Protein AF-A0AA37T4L0-F1 (afdb_monomer_lite)

Foldseek 3Di:
DDDDDDDDPVCVVVDDPVLVVVLVVLVRCCVVPVDHDQANVHPGGPDDPPCVVVVVVPPD

Organism: NCBI:txid1444977

Radius of gyration: 15.61 Å; chains: 1; bounding box: 26×31×38 Å

Sequence (60 aa):
MDVKVFTSSVIESSMPEDELQELVAKFKRYKQTNVAPLEFGRDASYDRPNAAREEELFAG

Structure (mmCIF, N/CA/C/O backbone):
data_AF-A0AA37T4L0-F1
#
_entry.id   AF-A0AA37T4L0-F1
#
loop_
_atom_site.group_PDB
_atom_site.id
_atom_site.type_symbol
_atom_site.label_atom_id
_atom_site.label_alt_id
_atom_site.label_comp_id
_atom_site.label_asym_id
_atom_site.label_entity_id
_atom_site.label_seq_id
_atom_site.pdbx_PDB_ins_code
_atom_site.Cartn_x
_atom_site.Cartn_y
_atom_site.Cartn_z
_atom_site.occupancy
_atom_site.B_iso_or_equiv
_atom_site.auth_seq_id
_atom_site.auth_comp_id
_atom_site.auth_asym_id
_atom_site.auth_atom_id
_atom_site.pdbx_PDB_model_num
ATOM 1 N N . MET A 1 1 ? 14.625 -8.104 6.628 1.00 61.53 1 MET A N 1
ATOM 2 C CA . MET A 1 1 ? 14.293 -6.744 7.102 1.00 61.53 1 MET A CA 1
ATOM 3 C C . MET A 1 1 ? 12.781 -6.636 7.109 1.00 61.53 1 MET A C 1
ATOM 5 O O . MET A 1 1 ? 12.178 -6.895 6.073 1.00 61.53 1 MET A O 1
ATOM 9 N N . ASP A 1 2 ? 12.176 -6.382 8.266 1.00 82.94 2 ASP A N 1
ATOM 10 C CA . ASP A 1 2 ? 10.718 -6.297 8.375 1.00 82.94 2 ASP A CA 1
ATOM 11 C C . ASP A 1 2 ? 10.260 -4.868 8.047 1.00 82.94 2 ASP A C 1
ATOM 13 O O . ASP A 1 2 ? 10.738 -3.904 8.648 1.00 82.94 2 ASP A O 1
ATOM 17 N N . VAL A 1 3 ? 9.407 -4.720 7.032 1.00 87.81 3 VAL A N 1
ATOM 18 C CA . VAL A 1 3 ? 8.958 -3.414 6.528 1.00 87.81 3 VAL A CA 1
ATOM 19 C C . VAL A 1 3 ? 7.636 -3.074 7.202 1.00 87.81 3 VAL A C 1
ATOM 21 O O . VAL A 1 3 ? 6.599 -3.669 6.897 1.00 87.81 3 VAL A O 1
ATOM 24 N N . LYS A 1 4 ? 7.668 -2.093 8.107 1.00 91.44 4 LYS A N 1
ATOM 25 C CA . LYS A 1 4 ? 6.464 -1.540 8.735 1.00 91.44 4 LYS A CA 1
ATOM 26 C C . LYS A 1 4 ? 5.813 -0.529 7.797 1.00 91.44 4 LYS A C 1
ATOM 28 O O . LYS A 1 4 ? 6.492 0.342 7.259 1.00 91.44 4 LYS A O 1
ATOM 33 N N . VAL A 1 5 ? 4.505 -0.661 7.609 1.00 91.06 5 VAL A N 1
ATOM 34 C CA . VAL A 1 5 ? 3.697 0.219 6.759 1.00 91.06 5 VAL A CA 1
ATOM 35 C C . VAL A 1 5 ? 2.601 0.808 7.628 1.00 91.06 5 VAL A C 1
ATOM 37 O O . VAL A 1 5 ? 1.937 0.065 8.345 1.00 91.06 5 VAL A O 1
ATOM 40 N N . PHE A 1 6 ? 2.459 2.129 7.584 1.00 92.12 6 PHE A N 1
ATOM 41 C CA . PHE A 1 6 ? 1.422 2.863 8.297 1.00 92.12 6 PHE A CA 1
ATOM 42 C C . PHE A 1 6 ? 0.474 3.460 7.265 1.00 92.12 6 PHE A C 1
ATOM 44 O O . PHE A 1 6 ? 0.915 4.143 6.339 1.00 92.12 6 PHE A O 1
ATOM 51 N N . THR A 1 7 ? -0.807 3.173 7.422 1.00 91.38 7 THR A N 1
ATOM 52 C CA . THR A 1 7 ? -1.900 3.678 6.593 1.00 91.38 7 THR A CA 1
ATOM 53 C C . THR A 1 7 ? -2.585 4.838 7.309 1.00 91.38 7 THR A C 1
ATOM 55 O O . THR A 1 7 ? -2.582 4.916 8.537 1.00 91.38 7 THR A O 1
ATOM 58 N N . SER A 1 8 ? -3.101 5.804 6.546 1.00 93.62 8 SER A N 1
ATOM 59 C CA . SER A 1 8 ? -3.916 6.871 7.125 1.00 93.62 8 SER A CA 1
ATOM 60 C C . SER A 1 8 ? -5.353 6.383 7.271 1.00 93.62 8 SER A C 1
ATOM 62 O O . SER A 1 8 ? -5.854 5.652 6.416 1.00 93.62 8 SER A O 1
ATOM 64 N N . SER A 1 9 ? -6.047 6.866 8.298 1.00 91.75 9 SER A N 1
ATOM 65 C CA . SER A 1 9 ? -7.477 6.594 8.493 1.00 91.75 9 SER A CA 1
ATOM 66 C C . SER A 1 9 ? -8.340 7.061 7.313 1.00 91.75 9 SER A C 1
ATOM 68 O O . SER A 1 9 ? -9.402 6.506 7.041 1.00 91.75 9 SER A O 1
ATOM 70 N N . VAL A 1 10 ? -7.875 8.073 6.574 1.00 93.38 10 VAL A N 1
ATOM 71 C CA . VAL A 1 10 ? -8.532 8.541 5.348 1.00 93.38 10 VAL A CA 1
ATOM 72 C C . VAL A 1 10 ? -8.508 7.448 4.281 1.00 93.38 10 VAL A C 1
ATOM 74 O O . VAL A 1 10 ? -9.555 7.131 3.736 1.00 93.38 10 VAL A O 1
ATOM 77 N N . ILE A 1 11 ? -7.351 6.824 4.031 1.00 88.31 11 ILE A N 1
ATOM 78 C CA . ILE A 1 11 ? -7.237 5.742 3.040 1.00 88.31 11 ILE A CA 1
ATOM 79 C C . ILE A 1 11 ? -8.033 4.510 3.479 1.00 88.31 11 ILE A C 1
ATOM 81 O O . ILE A 1 11 ? -8.738 3.926 2.665 1.00 88.31 11 ILE A O 1
ATOM 85 N N . GLU A 1 12 ? -7.974 4.157 4.764 1.00 91.50 12 GLU A N 1
ATOM 86 C CA . GLU A 1 12 ? -8.732 3.032 5.333 1.00 91.50 12 GLU A CA 1
ATOM 87 C C . GLU A 1 12 ? -10.251 3.187 5.186 1.00 91.50 12 GLU A C 1
ATOM 89 O O . GLU A 1 12 ? -10.960 2.194 5.073 1.00 91.50 12 GLU A O 1
ATOM 94 N N . SER A 1 13 ? -10.760 4.423 5.177 1.00 92.50 13 SER A N 1
ATOM 95 C CA . SER A 1 13 ? -12.194 4.700 5.000 1.00 92.50 13 SER A CA 1
ATOM 96 C C . SER A 1 13 ? -12.615 4.880 3.542 1.00 92.50 13 SER A C 1
ATOM 98 O O . SER A 1 13 ? -13.798 4.741 3.235 1.00 92.50 13 SER A O 1
ATOM 100 N N . SER A 1 14 ? -11.679 5.200 2.646 1.00 91.75 14 SER A N 1
ATOM 101 C CA . SER A 1 14 ? -11.968 5.466 1.233 1.00 91.75 14 SER A CA 1
ATOM 102 C C . SER A 1 14 ? -11.716 4.278 0.305 1.00 91.75 14 SER A C 1
ATOM 104 O O . SER A 1 14 ? -12.117 4.339 -0.853 1.00 91.75 14 SER A O 1
ATOM 106 N N . MET A 1 15 ? -11.016 3.242 0.772 1.00 90.94 15 MET A N 1
ATOM 107 C CA . MET A 1 15 ? -10.583 2.100 -0.035 1.00 90.94 15 MET A CA 1
ATOM 108 C C . MET A 1 15 ? -11.093 0.785 0.571 1.00 90.94 15 MET A C 1
ATOM 110 O O . MET A 1 15 ? -11.078 0.647 1.796 1.00 90.94 15 MET A O 1
ATOM 114 N N . PRO A 1 16 ? -11.519 -0.190 -0.253 1.00 93.06 16 PRO A N 1
ATOM 115 C CA . PRO A 1 16 ? -11.796 -1.545 0.211 1.00 93.06 16 PRO A CA 1
ATOM 116 C C . PRO A 1 16 ? -10.598 -2.151 0.956 1.00 93.06 16 PRO A C 1
ATOM 118 O O . PRO A 1 16 ? -9.440 -1.926 0.599 1.00 93.06 16 PRO A O 1
ATOM 121 N N . GLU A 1 17 ? -10.863 -2.917 2.016 1.00 92.19 17 GLU A N 1
ATOM 122 C CA . GLU A 1 17 ? -9.802 -3.472 2.866 1.00 92.19 17 GLU A CA 1
ATOM 123 C C . GLU A 1 17 ? -8.855 -4.399 2.084 1.00 92.19 17 GLU A C 1
ATOM 125 O O . GLU A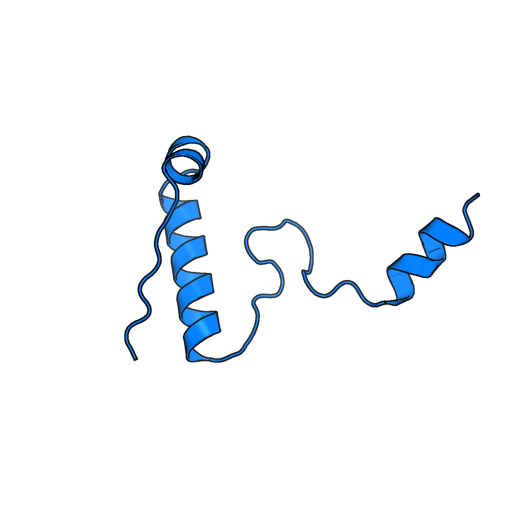 1 17 ? -7.643 -4.371 2.295 1.00 92.19 17 GLU A O 1
ATOM 130 N N . ASP A 1 18 ? -9.392 -5.192 1.160 1.00 92.88 18 ASP A N 1
ATOM 131 C CA . ASP A 1 18 ? -8.643 -6.095 0.290 1.00 92.88 18 ASP A CA 1
ATOM 132 C C . ASP A 1 18 ? -7.707 -5.341 -0.663 1.00 92.88 18 ASP A C 1
ATOM 134 O O . ASP A 1 18 ? -6.522 -5.676 -0.751 1.00 92.88 18 ASP A O 1
ATOM 138 N N . GLU A 1 19 ? -8.192 -4.269 -1.294 1.00 90.75 19 GLU A N 1
ATOM 139 C CA . GLU A 1 19 ? -7.363 -3.392 -2.131 1.00 90.75 19 GLU A CA 1
ATOM 140 C C . GLU A 1 19 ? -6.248 -2.721 -1.317 1.00 90.75 19 GLU A C 1
ATOM 142 O O . GLU A 1 19 ? -5.091 -2.655 -1.750 1.00 90.75 19 GLU A O 1
ATOM 147 N N . LEU A 1 20 ? -6.559 -2.274 -0.096 1.00 91.88 20 LEU A N 1
ATOM 148 C CA . LEU A 1 20 ? -5.573 -1.672 0.795 1.00 91.88 20 LEU A CA 1
ATOM 149 C C . LEU A 1 20 ? -4.498 -2.683 1.213 1.00 91.88 20 LEU A C 1
ATOM 151 O O . LEU A 1 20 ? -3.303 -2.367 1.197 1.00 91.88 20 LEU A O 1
ATOM 155 N N . GLN A 1 21 ? -4.889 -3.911 1.557 1.00 92.50 21 GLN A N 1
ATOM 156 C CA . GLN A 1 21 ? -3.942 -4.977 1.880 1.00 92.50 21 GLN A CA 1
ATOM 157 C C . GLN A 1 21 ? -3.042 -5.314 0.686 1.00 92.50 21 GLN A C 1
ATOM 159 O O . GLN A 1 21 ? -1.829 -5.490 0.859 1.00 92.50 21 GLN A O 1
ATOM 164 N N . GLU A 1 22 ? -3.594 -5.342 -0.529 1.00 91.38 22 GLU A N 1
ATOM 165 C CA . GLU A 1 22 ? -2.820 -5.560 -1.748 1.00 91.38 22 GLU A CA 1
ATOM 166 C C . GLU A 1 22 ? -1.812 -4.425 -1.993 1.00 91.38 22 GLU A C 1
ATOM 168 O O . GLU A 1 22 ? -0.635 -4.680 -2.285 1.00 91.38 22 GLU A O 1
ATOM 173 N N . LEU A 1 23 ? -2.228 -3.169 -1.805 1.00 89.50 23 LEU A N 1
ATOM 174 C CA . LEU A 1 23 ? -1.360 -1.997 -1.918 1.00 89.50 23 LEU A CA 1
ATOM 175 C C . LEU A 1 23 ? -0.198 -2.057 -0.915 1.00 89.50 23 LEU A C 1
ATOM 177 O O . LEU A 1 23 ? 0.965 -1.845 -1.280 1.00 89.50 23 LEU A O 1
ATOM 181 N N . VAL A 1 24 ? -0.484 -2.416 0.339 1.00 91.88 24 VAL A N 1
ATOM 182 C CA . VAL A 1 24 ? 0.538 -2.608 1.378 1.00 91.88 24 VAL A CA 1
ATOM 183 C C . VAL A 1 24 ? 1.498 -3.740 1.002 1.00 91.88 24 VAL A C 1
ATOM 185 O O . VAL A 1 24 ? 2.715 -3.589 1.152 1.00 91.88 24 VAL A O 1
ATOM 188 N N . ALA A 1 25 ? 0.997 -4.863 0.485 1.00 91.06 25 ALA A N 1
ATOM 189 C CA . ALA A 1 25 ? 1.831 -5.985 0.060 1.00 91.06 25 ALA A CA 1
ATOM 190 C C . ALA A 1 25 ? 2.766 -5.599 -1.100 1.00 91.06 25 ALA A C 1
ATOM 192 O O . ALA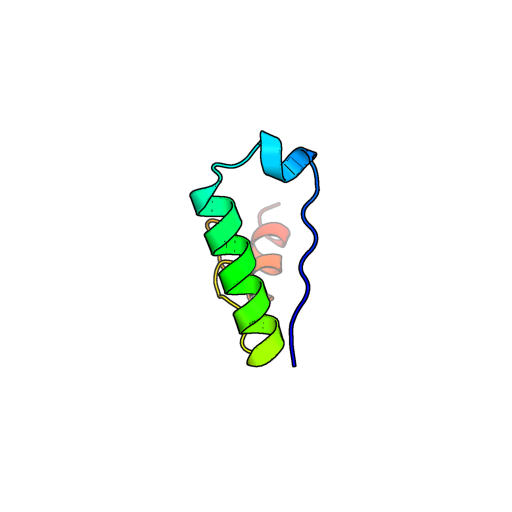 A 1 25 ? 3.974 -5.863 -1.039 1.00 91.06 25 ALA A O 1
ATOM 193 N N . LYS A 1 26 ? 2.242 -4.901 -2.118 1.00 89.56 26 LYS A N 1
ATOM 194 C CA . LYS A 1 26 ? 3.021 -4.347 -3.238 1.00 89.56 26 LYS A CA 1
ATOM 195 C C . LYS A 1 26 ? 4.114 -3.395 -2.738 1.00 89.56 26 LYS A C 1
ATOM 197 O O . LYS A 1 26 ? 5.264 -3.505 -3.169 1.00 89.56 26 LYS A O 1
ATOM 202 N N . PHE A 1 27 ? 3.805 -2.528 -1.770 1.00 89.25 27 PHE A N 1
ATOM 203 C CA . PHE A 1 27 ? 4.791 -1.634 -1.153 1.00 89.25 27 PHE A CA 1
ATOM 204 C C . PHE A 1 27 ? 5.907 -2.382 -0.426 1.00 89.25 27 PHE A C 1
ATOM 206 O O . PHE A 1 27 ? 7.088 -2.082 -0.619 1.00 89.25 27 PHE A O 1
ATOM 213 N N . LYS A 1 28 ? 5.558 -3.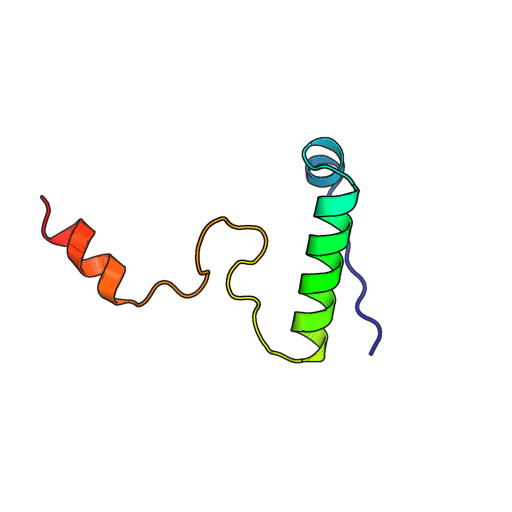372 0.403 1.00 91.75 28 LYS A N 1
ATOM 214 C CA . LYS A 1 28 ? 6.549 -4.173 1.132 1.00 91.75 28 LYS A CA 1
ATOM 215 C C . LYS A 1 28 ? 7.480 -4.899 0.166 1.00 91.75 28 LYS A C 1
ATOM 217 O O . LYS A 1 28 ? 8.697 -4.834 0.338 1.00 91.75 28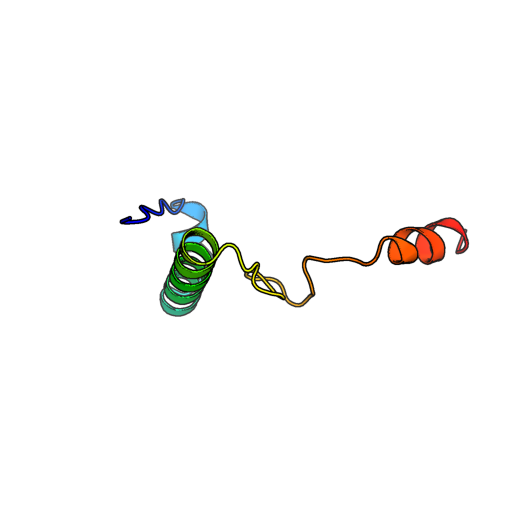 LYS A O 1
ATOM 222 N N . ARG A 1 29 ? 6.927 -5.517 -0.885 1.00 90.62 29 ARG A N 1
ATOM 223 C CA . ARG A 1 29 ? 7.709 -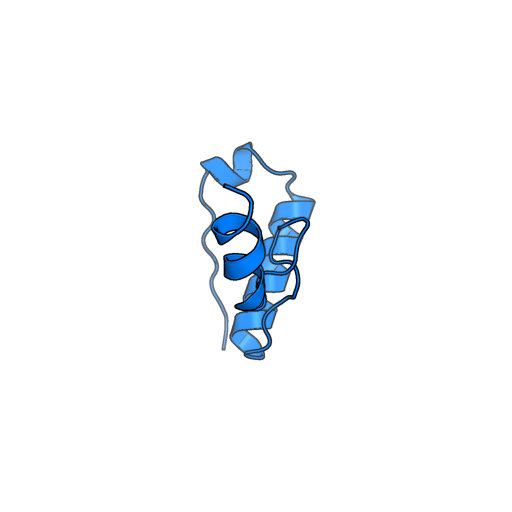6.185 -1.933 1.00 90.62 29 ARG A CA 1
ATOM 224 C C . ARG A 1 29 ? 8.665 -5.218 -2.621 1.00 90.62 29 ARG A C 1
ATOM 226 O O . ARG A 1 29 ? 9.838 -5.552 -2.776 1.00 90.62 29 ARG A O 1
ATOM 233 N N . TYR A 1 30 ? 8.206 -4.020 -2.981 1.00 88.94 30 TYR A N 1
ATOM 234 C CA . TYR A 1 30 ? 9.077 -2.989 -3.546 1.00 88.94 30 TYR A CA 1
ATOM 235 C C . TYR A 1 30 ? 10.240 -2.665 -2.607 1.00 88.94 30 TYR A C 1
ATOM 237 O O . TYR A 1 30 ? 11.395 -2.734 -3.013 1.00 88.94 30 TYR A O 1
ATOM 245 N N . LYS A 1 31 ? 9.966 -2.393 -1.328 1.00 89.75 31 LYS A N 1
ATOM 246 C CA . LYS A 1 31 ? 11.017 -2.063 -0.353 1.00 89.75 31 LYS A CA 1
ATOM 247 C C . LYS A 1 31 ? 12.014 -3.196 -0.116 1.00 89.75 31 LYS A C 1
ATOM 249 O O . LYS A 1 31 ? 13.164 -2.919 0.204 1.00 89.75 31 LYS A O 1
ATOM 254 N N . GLN A 1 32 ? 11.598 -4.447 -0.283 1.00 89.50 32 GLN A N 1
ATOM 255 C CA . GLN A 1 32 ? 12.475 -5.610 -0.139 1.00 89.50 32 GLN A CA 1
ATOM 256 C C . GLN A 1 32 ? 13.305 -5.906 -1.393 1.00 89.50 32 GLN A C 1
ATOM 258 O O . GLN A 1 32 ? 14.426 -6.388 -1.278 1.00 89.50 32 GLN A O 1
ATOM 263 N N . THR A 1 33 ? 12.754 -5.651 -2.580 1.00 88.94 33 THR A N 1
ATOM 264 C CA . THR A 1 33 ? 13.354 -6.061 -3.864 1.00 88.94 33 THR A CA 1
ATOM 265 C C . THR A 1 33 ? 13.989 -4.910 -4.635 1.00 88.94 33 THR A C 1
ATOM 267 O O . THR A 1 33 ? 14.740 -5.147 -5.573 1.00 88.94 33 THR A O 1
ATOM 270 N N . ASN A 1 34 ? 13.677 -3.670 -4.257 1.00 85.69 34 ASN A N 1
ATOM 271 C CA . ASN A 1 34 ? 13.976 -2.451 -5.003 1.00 85.69 34 ASN A CA 1
ATOM 272 C C . ASN A 1 34 ? 13.415 -2.437 -6.443 1.00 85.69 34 ASN A C 1
ATOM 274 O O . ASN A 1 34 ? 13.847 -1.639 -7.268 1.00 85.69 34 ASN A O 1
ATOM 278 N N . VAL A 1 35 ? 12.441 -3.305 -6.747 1.00 83.81 35 VAL A N 1
ATOM 279 C CA . VAL A 1 35 ? 11.732 -3.345 -8.034 1.00 83.81 35 VAL A CA 1
ATOM 280 C C . VAL A 1 35 ? 10.403 -2.617 -7.880 1.00 83.81 35 VAL A C 1
ATOM 282 O O . VAL A 1 35 ? 9.523 -3.071 -7.142 1.00 83.81 35 VAL A O 1
ATOM 285 N N . ALA A 1 36 ? 10.272 -1.467 -8.540 1.00 78.69 36 ALA A N 1
ATOM 286 C CA . ALA A 1 36 ? 9.056 -0.667 -8.497 1.00 78.69 36 ALA A CA 1
ATOM 287 C C . ALA A 1 36 ? 7.897 -1.402 -9.202 1.00 78.69 36 ALA A C 1
ATOM 289 O O . ALA A 1 36 ? 8.091 -1.946 -10.292 1.00 78.69 36 ALA A O 1
ATOM 290 N N . PRO A 1 37 ? 6.689 -1.438 -8.616 1.00 72.94 37 PRO A N 1
ATOM 291 C CA . PRO A 1 37 ? 5.502 -1.909 -9.314 1.00 72.94 37 PRO A CA 1
ATOM 292 C C . PRO A 1 37 ? 5.170 -0.942 -10.448 1.00 72.94 37 PRO A C 1
ATOM 294 O O . PRO A 1 37 ? 5.235 0.270 -10.248 1.00 72.94 37 PRO A O 1
ATOM 297 N N . LEU A 1 38 ? 4.776 -1.477 -11.604 1.00 72.31 38 LEU A N 1
ATOM 298 C CA . LEU A 1 38 ? 4.393 -0.671 -12.765 1.00 72.31 38 LEU A CA 1
ATOM 299 C C . LEU A 1 38 ? 3.266 0.314 -12.406 1.00 72.31 38 LEU A C 1
ATOM 301 O O . LEU A 1 38 ? 3.346 1.501 -12.698 1.00 72.31 38 LEU A O 1
ATOM 305 N N . GLU A 1 39 ? 2.262 -0.182 -11.688 1.00 67.62 39 GLU A N 1
ATOM 306 C CA . GLU A 1 39 ? 0.983 0.483 -11.433 1.00 67.62 39 GLU A CA 1
ATOM 307 C C . GLU A 1 39 ? 0.715 0.537 -9.924 1.00 67.62 39 GLU A C 1
ATOM 309 O O . GLU A 1 39 ? -0.097 -0.205 -9.374 1.00 67.62 39 GLU A O 1
ATOM 314 N N . PHE A 1 40 ? 1.479 1.355 -9.198 1.00 70.81 40 PHE A N 1
ATOM 315 C CA . PHE A 1 40 ? 1.381 1.455 -7.739 1.00 70.81 40 PHE A CA 1
ATOM 316 C C . PHE A 1 40 ? 0.041 2.069 -7.282 1.00 70.81 40 PHE A C 1
ATOM 318 O O . PHE A 1 40 ? -0.022 3.260 -6.989 1.00 70.81 40 PHE A O 1
ATOM 325 N N . GLY A 1 41 ? -1.035 1.278 -7.250 1.00 66.06 41 GLY A N 1
ATOM 326 C CA . GLY A 1 41 ? -2.382 1.760 -6.914 1.00 66.06 41 GLY A CA 1
ATOM 327 C C . GLY A 1 41 ? -2.911 2.806 -7.903 1.00 66.06 41 GLY A C 1
ATOM 328 O O . GLY A 1 41 ? -3.644 3.708 -7.509 1.00 66.06 41 GLY A O 1
ATOM 329 N N . ARG A 1 42 ? -2.469 2.742 -9.164 1.00 68.44 42 ARG A N 1
ATOM 330 C CA . ARG A 1 42 ? -2.864 3.648 -10.250 1.00 68.44 42 ARG A CA 1
ATOM 331 C C . ARG A 1 42 ? -3.303 2.820 -11.443 1.00 68.44 42 ARG A C 1
ATOM 333 O O . ARG A 1 42 ? -2.692 1.794 -11.703 1.00 68.44 42 ARG A O 1
ATOM 340 N N . ASP A 1 43 ? -4.205 3.363 -12.246 1.00 67.88 43 ASP A N 1
ATOM 341 C CA . ASP A 1 43 ? -4.622 2.754 -13.518 1.00 67.88 43 ASP A CA 1
ATOM 342 C C . ASP A 1 43 ? -3.603 2.978 -14.656 1.00 67.88 43 ASP A C 1
ATOM 344 O O . ASP A 1 43 ? -3.927 2.843 -15.833 1.00 67.88 43 ASP A O 1
ATOM 348 N N . ALA A 1 44 ? -2.387 3.428 -14.328 1.00 66.75 44 ALA A N 1
ATOM 349 C CA . ALA A 1 44 ? -1.356 3.762 -15.302 1.00 66.75 44 ALA A CA 1
ATOM 350 C C . ALA A 1 44 ? 0.056 3.642 -14.717 1.00 66.75 44 ALA A C 1
ATOM 352 O O . ALA A 1 44 ? 0.274 3.842 -13.515 1.00 66.75 44 ALA A O 1
ATOM 353 N N . SER A 1 45 ? 1.023 3.404 -15.612 1.00 65.25 45 SER A N 1
ATOM 354 C CA . SER A 1 45 ? 2.447 3.305 -15.283 1.00 65.25 45 SER A CA 1
ATOM 355 C C . SER A 1 45 ? 2.949 4.527 -14.507 1.00 65.25 45 SER A C 1
ATOM 357 O O . SER A 1 45 ? 2.712 5.679 -14.890 1.00 65.25 45 SER A O 1
ATOM 359 N N . TYR A 1 46 ? 3.676 4.275 -13.416 1.00 61.88 46 TYR A N 1
ATOM 360 C CA . TYR A 1 46 ? 4.370 5.316 -12.658 1.00 61.88 46 TYR A CA 1
ATOM 361 C C . TYR A 1 46 ? 5.515 5.935 -13.468 1.00 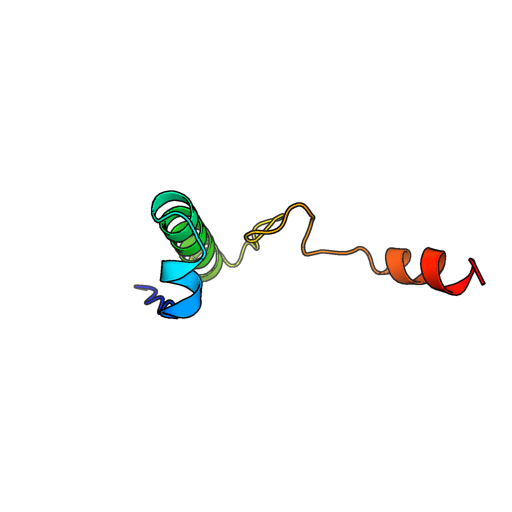61.88 46 TYR A C 1
ATOM 363 O O . TYR A 1 46 ? 5.689 7.156 -13.449 1.00 61.88 46 TYR A O 1
ATOM 371 N N . ASP A 1 47 ? 6.241 5.103 -14.220 1.00 63.41 47 ASP A N 1
ATOM 372 C CA . ASP A 1 47 ? 7.215 5.559 -15.204 1.00 63.41 47 ASP A CA 1
ATOM 373 C C . ASP A 1 47 ? 6.453 6.139 -16.390 1.00 63.41 47 ASP A C 1
ATOM 375 O O . ASP A 1 47 ? 6.039 5.432 -17.314 1.00 63.41 47 ASP A O 1
ATOM 379 N N . ARG A 1 48 ? 6.238 7.453 -16.345 1.00 58.75 48 ARG A N 1
ATOM 380 C CA . ARG A 1 48 ? 5.913 8.211 -17.546 1.00 58.75 48 ARG A CA 1
ATOM 381 C C . ARG A 1 48 ? 7.218 8.380 -18.318 1.00 58.75 48 ARG A C 1
ATOM 383 O O . ARG A 1 48 ? 8.139 8.995 -17.775 1.00 58.75 48 ARG A O 1
ATOM 390 N N . PRO A 1 49 ? 7.340 7.866 -19.554 1.00 60.06 49 PRO A N 1
ATOM 391 C CA . PRO A 1 49 ? 8.478 8.231 -20.381 1.00 60.06 49 PRO A CA 1
ATOM 392 C C . PRO A 1 49 ? 8.511 9.761 -20.484 1.00 60.06 49 PRO A C 1
ATOM 394 O O . PRO A 1 49 ? 7.473 10.386 -20.703 1.00 60.06 49 PRO A O 1
ATOM 397 N N . ASN A 1 50 ? 9.691 10.371 -20.324 1.00 55.22 50 ASN A N 1
ATOM 398 C CA . ASN A 1 50 ? 9.874 11.828 -20.434 1.00 55.22 50 ASN A CA 1
ATOM 399 C C . ASN A 1 50 ? 9.257 12.422 -21.720 1.00 55.22 50 ASN A C 1
ATOM 401 O O . ASN A 1 50 ? 8.923 13.603 -21.743 1.00 55.22 50 ASN A O 1
ATOM 405 N N . ALA A 1 51 ? 9.057 11.599 -22.755 1.00 51.97 51 ALA A N 1
ATOM 406 C CA . ALA A 1 51 ? 8.387 11.954 -24.003 1.00 51.97 51 ALA A CA 1
ATOM 407 C C . ALA A 1 51 ? 6.923 12.416 -23.832 1.00 51.97 51 ALA A C 1
ATOM 409 O O . ALA A 1 51 ? 6.435 13.183 -24.653 1.00 51.97 51 ALA A O 1
ATOM 410 N N . ALA A 1 52 ? 6.228 12.042 -22.751 1.00 52.09 52 ALA A N 1
ATOM 411 C CA . ALA A 1 52 ? 4.852 12.492 -22.508 1.00 52.09 52 ALA A CA 1
ATOM 412 C C . ALA A 1 52 ? 4.746 13.987 -22.132 1.00 52.09 52 ALA A C 1
ATOM 414 O O . ALA A 1 52 ? 3.642 14.517 -22.064 1.00 52.09 52 ALA A O 1
ATOM 415 N N . ARG A 1 53 ? 5.870 14.688 -21.890 1.00 49.47 53 ARG A N 1
ATOM 416 C CA . ARG A 1 53 ? 5.866 16.160 -21.786 1.00 49.47 53 ARG A CA 1
ATOM 417 C C . ARG A 1 53 ? 5.824 16.856 -23.144 1.00 49.47 53 ARG A C 1
ATOM 419 O O . ARG A 1 53 ? 5.508 18.036 -23.164 1.00 49.47 53 ARG A O 1
ATOM 426 N N . GLU A 1 54 ? 6.147 16.189 -24.251 1.00 51.44 54 GLU A N 1
ATOM 427 C CA . GLU A 1 54 ? 6.183 16.857 -25.558 1.00 51.44 54 GLU A CA 1
ATOM 428 C C . GLU A 1 54 ? 4.783 16.973 -26.179 1.00 51.44 54 GLU A C 1
ATOM 430 O O . GLU A 1 54 ? 4.432 18.042 -26.670 1.00 51.44 54 GLU A O 1
ATOM 435 N N . GLU A 1 55 ? 3.925 15.955 -26.064 1.00 51.03 55 GLU A N 1
ATOM 436 C CA . GLU A 1 55 ? 2.562 16.008 -26.628 1.00 51.03 55 GLU A CA 1
ATOM 437 C C . GLU A 1 55 ? 1.660 17.081 -25.990 1.00 51.03 55 GLU A C 1
ATOM 439 O O . GLU A 1 55 ? 0.863 17.693 -26.696 1.00 51.03 55 GLU A O 1
ATOM 444 N N . GLU A 1 56 ? 1.817 17.393 -24.697 1.00 52.88 56 GLU A N 1
ATOM 445 C CA . GLU A 1 56 ? 1.067 18.493 -24.060 1.00 52.88 56 GLU A CA 1
ATOM 446 C C . GLU A 1 56 ? 1.664 19.886 -24.342 1.00 52.88 56 GLU A C 1
ATOM 448 O O . GLU A 1 56 ? 0.950 20.881 -24.234 1.00 52.88 56 GLU A O 1
ATOM 453 N N . LEU A 1 57 ? 2.949 19.992 -24.718 1.00 53.25 57 LEU A N 1
ATOM 454 C CA . LEU A 1 57 ? 3.593 21.279 -25.030 1.00 53.25 57 LEU A CA 1
ATOM 455 C C . LEU A 1 57 ? 3.401 21.734 -26.488 1.00 53.25 57 LEU A C 1
ATOM 457 O O . LEU A 1 57 ? 3.524 22.928 -26.752 1.00 53.25 57 LEU A O 1
ATOM 461 N N . PHE A 1 58 ? 3.102 20.822 -27.420 1.00 54.94 58 PHE A N 1
ATOM 462 C CA . PHE A 1 58 ? 2.904 21.137 -28.846 1.00 54.94 58 PHE A CA 1
ATOM 463 C C . PHE A 1 58 ? 1.438 21.061 -29.313 1.00 54.94 58 PHE A C 1
ATOM 465 O O . PHE A 1 58 ? 1.168 21.256 -30.496 1.00 54.94 58 PHE A O 1
ATOM 472 N N . ALA A 1 59 ? 0.492 20.802 -28.404 1.00 54.22 59 ALA A N 1
ATOM 473 C CA . ALA A 1 59 ? -0.950 20.808 -28.678 1.00 54.22 59 ALA A CA 1
ATOM 474 C C . ALA A 1 59 ? -1.647 22.143 -28.314 1.00 54.22 59 ALA A C 1
ATOM 476 O O . ALA A 1 59 ? -2.867 22.166 -28.137 1.00 54.22 59 ALA A O 1
ATOM 477 N N . GLY A 1 60 ? -0.881 23.235 -28.182 1.00 44.97 60 GLY A N 1
ATOM 478 C CA . GLY A 1 60 ? -1.367 24.598 -27.920 1.00 44.97 60 GLY A CA 1
ATOM 479 C C . GLY A 1 60 ? -1.162 25.534 -29.100 1.00 44.97 60 GLY A C 1
ATOM 480 O O . GLY A 1 60 ? -0.036 25.539 -29.644 1.00 44.97 60 GLY A O 1
#

pLDDT: mean 77.49, std 15.96, range [44.97, 93.62]

Secondary structure (DSSP, 8-state):
--------HHHHHHS-HHHHHHHHHHHHHHHHH----TTSSSSS-S---TTHHHHHHS--